Protein AF-A0A7X6Q6Q6-F1 (afdb_monomer)

Solvent-accessible surface area (backbone atoms only — not comparable to full-atom values): 2943 Å² total; per-residue (Å²): 104,47,68,72,93,73,43,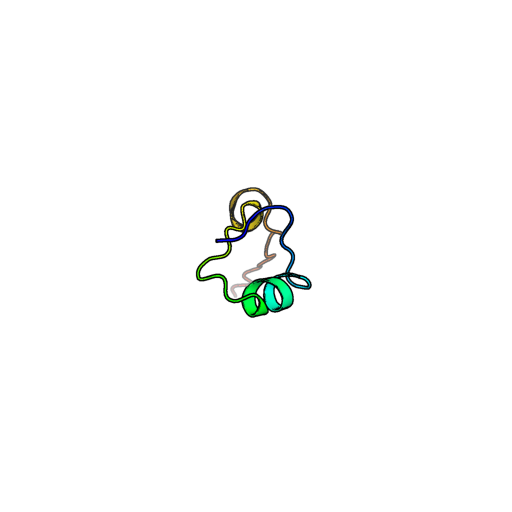85,86,49,45,60,65,55,46,71,73,70,44,90,44,76,55,64,70,51,72,77,81,63,53,82,84,82,88,84,86,85,92,81,134

pLDDT: mean 95.17, std 3.02, range [83.69, 98.12]

Foldseek 3Di:
DEEDPDDPVCVVVVVVVPDPDYDYPCVPVPDDDDDDDDDDD

Radius of gyration: 15.48 Å; Cα contacts (8 Å, |Δi|>4): 25; chains: 1; bounding box: 26×17×46 Å

Sequence (41 aa):
EASGGVTPETAVAIAQQGVNLIAIGWLTHSAPILDIGLDAV

Structure (mmCIF, N/CA/C/O backbone):
data_AF-A0A7X6Q6Q6-F1
#
_entry.id   AF-A0A7X6Q6Q6-F1
#
loop_
_atom_site.group_PDB
_atom_site.id
_atom_site.type_symbol
_atom_site.label_atom_id
_atom_site.label_alt_id
_atom_site.label_comp_id
_atom_site.label_asym_id
_atom_site.label_entity_id
_atom_site.label_seq_id
_atom_site.pdbx_PDB_ins_code
_atom_site.Cartn_x
_atom_site.Cartn_y
_atom_site.Cartn_z
_atom_site.occupancy
_atom_site.B_iso_or_equiv
_atom_site.auth_seq_id
_atom_site.auth_comp_id
_atom_site.auth_asym_id
_atom_site.auth_atom_id
_atom_sit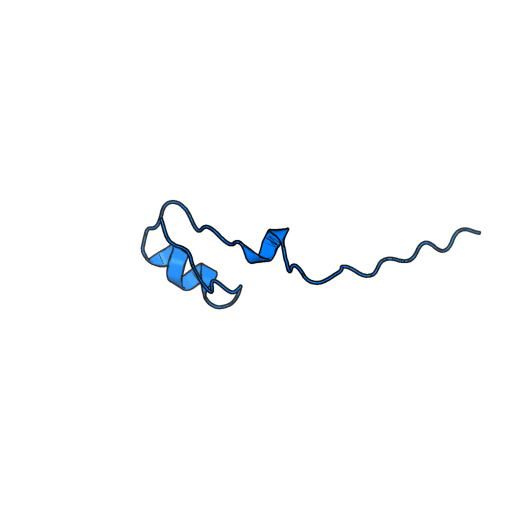e.pdbx_PDB_model_num
ATOM 1 N N . GLU A 1 1 ? -10.519 7.022 11.364 1.00 87.56 1 GLU A N 1
ATOM 2 C CA . GLU A 1 1 ? -9.281 6.762 10.603 1.00 87.56 1 GLU A CA 1
ATOM 3 C C . GLU A 1 1 ? -8.710 5.431 11.068 1.00 87.56 1 GLU A C 1
ATOM 5 O O . GLU A 1 1 ? -8.825 5.144 12.255 1.00 87.56 1 GLU A O 1
ATOM 10 N N . ALA A 1 2 ? -8.164 4.624 10.157 1.00 95.69 2 ALA A N 1
ATOM 11 C CA . ALA A 1 2 ? -7.458 3.378 10.466 1.00 95.69 2 ALA A CA 1
ATOM 12 C C . ALA A 1 2 ? -6.103 3.324 9.741 1.00 95.69 2 ALA A C 1
ATOM 14 O O . ALA A 1 2 ? -5.958 3.881 8.652 1.00 95.69 2 ALA A O 1
ATOM 15 N N . SER A 1 3 ? -5.115 2.652 10.333 1.00 94.38 3 SER A N 1
ATOM 16 C CA . SER A 1 3 ? -3.762 2.523 9.781 1.00 94.38 3 SER A CA 1
ATOM 17 C C . SER A 1 3 ? -3.034 1.291 10.337 1.00 94.38 3 SER A C 1
ATOM 19 O O . SER A 1 3 ? -3.494 0.667 11.292 1.00 94.38 3 SER A O 1
ATOM 21 N N . GLY A 1 4 ? -1.884 0.960 9.736 1.00 91.62 4 GLY A N 1
ATOM 22 C CA . GLY A 1 4 ? -0.989 -0.111 10.188 1.00 91.62 4 GLY A CA 1
ATOM 23 C C . GLY A 1 4 ? -1.330 -1.488 9.610 1.00 91.62 4 GLY A C 1
ATOM 24 O O . GLY A 1 4 ? -2.436 -1.985 9.776 1.00 91.62 4 GLY A O 1
ATOM 25 N N . GLY A 1 5 ? -0.368 -2.113 8.919 1.00 91.06 5 GLY A N 1
ATOM 26 C CA . GLY A 1 5 ? -0.471 -3.510 8.466 1.00 91.06 5 GLY A CA 1
ATOM 27 C C . GLY A 1 5 ? -1.646 -3.841 7.533 1.00 91.06 5 GLY A C 1
ATOM 28 O O . GLY A 1 5 ? -1.966 -5.013 7.376 1.00 91.06 5 GLY A O 1
ATOM 29 N N . VAL A 1 6 ? -2.297 -2.83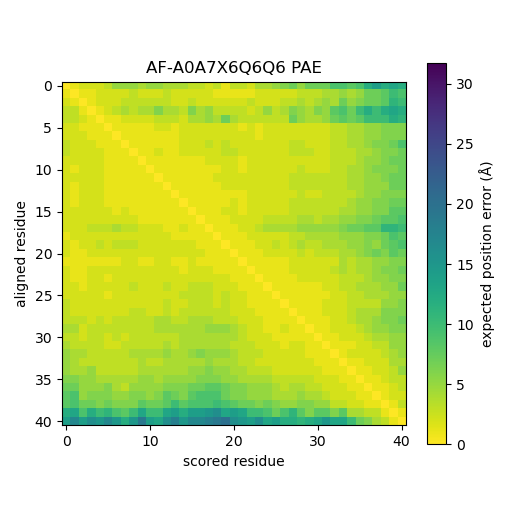9 6.933 1.00 96.31 6 VAL A N 1
ATOM 30 C CA . VAL A 1 6 ? -3.460 -3.031 6.054 1.00 96.31 6 VAL A CA 1
ATOM 31 C C . VAL A 1 6 ? -3.041 -3.756 4.782 1.00 96.31 6 VAL A C 1
ATOM 33 O O . VAL A 1 6 ? -2.102 -3.337 4.111 1.00 96.31 6 VAL A O 1
ATOM 36 N N . THR A 1 7 ? -3.774 -4.796 4.418 1.00 95.12 7 THR A N 1
ATOM 37 C CA . THR A 1 7 ? -3.592 -5.581 3.191 1.00 95.12 7 THR A CA 1
ATOM 38 C C . THR A 1 7 ? -4.868 -5.536 2.342 1.00 95.12 7 THR A C 1
ATOM 40 O O . THR A 1 7 ? -5.924 -5.161 2.863 1.00 95.12 7 THR A O 1
ATOM 43 N N . PRO A 1 8 ? -4.830 -5.927 1.054 1.00 94.44 8 PRO A N 1
ATOM 44 C CA . PRO A 1 8 ? -6.038 -6.013 0.229 1.00 94.44 8 PRO A CA 1
ATOM 45 C C . PRO A 1 8 ? -7.148 -6.872 0.856 1.00 94.44 8 PRO A C 1
ATOM 47 O O . PRO A 1 8 ? -8.322 -6.516 0.781 1.00 94.44 8 PRO A O 1
ATOM 50 N N . GLU A 1 9 ? -6.779 -7.955 1.542 1.00 97.19 9 GLU A N 1
ATOM 51 C CA . GLU A 1 9 ? -7.707 -8.888 2.194 1.00 97.19 9 GLU A CA 1
ATOM 52 C C . GLU A 1 9 ? -8.397 -8.264 3.415 1.00 97.19 9 GLU A C 1
ATOM 54 O O . GLU A 1 9 ? -9.541 -8.593 3.723 1.00 97.19 9 GLU A O 1
ATOM 59 N N . THR A 1 10 ? -7.718 -7.354 4.119 1.00 96.81 10 THR A N 1
ATOM 60 C CA . THR A 1 10 ? -8.224 -6.733 5.356 1.00 96.81 10 THR A CA 1
ATOM 61 C C . THR A 1 10 ? -8.900 -5.383 5.114 1.00 96.81 10 THR A C 1
ATOM 63 O O . THR A 1 10 ? -9.750 -4.973 5.908 1.00 96.81 10 THR A O 1
ATOM 66 N N . ALA A 1 11 ? -8.585 -4.708 4.004 1.00 96.19 11 ALA A N 1
ATOM 67 C CA . ALA A 1 11 ? -9.053 -3.357 3.701 1.00 96.19 11 ALA A CA 1
ATOM 68 C C . ALA A 1 11 ? -10.587 -3.227 3.713 1.00 96.19 11 ALA A C 1
ATOM 70 O O . ALA A 1 11 ? -11.116 -2.264 4.270 1.00 96.19 11 ALA A O 1
ATOM 71 N N . VAL A 1 12 ? -11.311 -4.207 3.158 1.00 96.94 12 VAL A N 1
ATOM 72 C CA . VAL A 1 12 ? -12.785 -4.186 3.109 1.00 96.94 12 VAL A CA 1
ATOM 73 C C . VAL A 1 12 ? -13.390 -4.300 4.507 1.00 96.94 12 VAL A C 1
ATOM 75 O O . VAL A 1 12 ? -14.264 -3.511 4.863 1.00 96.94 12 VAL A O 1
ATOM 78 N N . ALA A 1 13 ? -12.906 -5.244 5.317 1.00 97.50 13 ALA A N 1
ATOM 79 C CA . ALA A 1 13 ? -13.397 -5.436 6.679 1.00 97.50 13 ALA A CA 1
ATOM 80 C C . ALA A 1 13 ? -13.145 -4.193 7.549 1.00 97.50 13 ALA A C 1
ATOM 82 O O . ALA A 1 13 ? -14.011 -3.800 8.325 1.00 97.50 13 ALA A O 1
ATOM 83 N N . ILE A 1 14 ? -11.991 -3.538 7.379 1.00 97.00 14 ILE A N 1
ATOM 84 C CA . ILE A 1 14 ? -11.663 -2.280 8.066 1.00 97.00 14 ILE A CA 1
ATOM 85 C C . ILE A 1 14 ? -12.605 -1.156 7.615 1.00 97.00 14 ILE A C 1
ATOM 87 O O . ILE A 1 14 ? -13.141 -0.435 8.455 1.00 97.00 14 ILE A O 1
ATOM 91 N N . ALA A 1 15 ? -12.863 -1.023 6.310 1.00 96.88 15 ALA A N 1
ATOM 92 C CA . ALA A 1 15 ? -13.769 -0.003 5.778 1.00 96.88 15 ALA A CA 1
ATOM 93 C C . ALA A 1 15 ? -15.204 -0.152 6.320 1.00 96.88 15 ALA A C 1
ATOM 95 O O . ALA A 1 15 ? -15.849 0.839 6.665 1.00 96.88 15 ALA A O 1
ATOM 96 N N . GLN A 1 16 ? -15.687 -1.390 6.465 1.00 98.12 16 GLN A N 1
ATOM 97 C CA . GLN A 1 16 ? -17.021 -1.692 6.998 1.00 98.12 16 GLN A CA 1
ATOM 98 C C . GLN A 1 16 ? -17.218 -1.278 8.465 1.00 98.12 16 GLN A C 1
ATOM 100 O O . GLN A 1 16 ? -18.359 -1.145 8.901 1.00 98.12 16 GLN A O 1
ATOM 105 N N . GLN A 1 17 ? -16.146 -1.011 9.219 1.00 97.00 17 GLN A N 1
ATOM 106 C CA . GLN A 1 17 ? -16.237 -0.493 10.592 1.00 97.00 17 GLN A CA 1
ATOM 107 C C . GLN A 1 17 ? -16.628 0.996 10.654 1.00 97.00 17 GLN A C 1
ATOM 109 O O . GLN A 1 17 ? -16.713 1.565 11.740 1.00 97.00 17 GLN A O 1
ATOM 114 N N . GLY A 1 18 ? -16.874 1.638 9.505 1.00 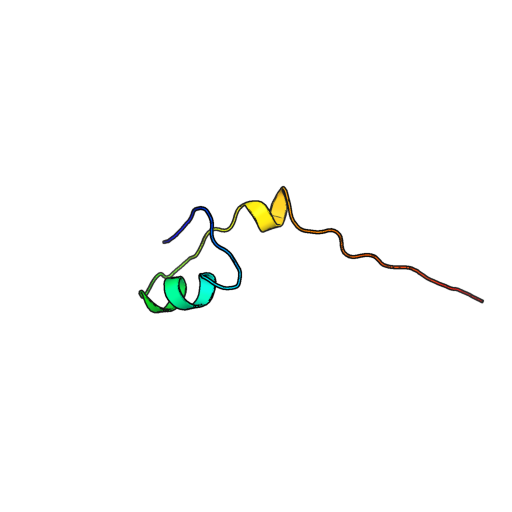97.00 18 GLY A N 1
ATOM 115 C CA . GLY A 1 18 ? -17.344 3.023 9.434 1.00 97.00 18 GLY A CA 1
ATOM 116 C C . GLY A 1 18 ? -16.224 4.059 9.492 1.00 97.00 18 GLY A C 1
ATOM 117 O O . GLY A 1 18 ? -16.464 5.210 9.850 1.00 97.00 18 GLY A O 1
ATOM 118 N N . VAL A 1 19 ? -14.991 3.675 9.150 1.00 97.12 19 VAL A N 1
ATOM 119 C CA . VAL A 1 19 ? -13.874 4.621 9.071 1.00 97.12 19 VAL A CA 1
ATOM 120 C C . VAL A 1 19 ? -13.967 5.475 7.807 1.00 97.12 19 VAL A C 1
ATOM 122 O O . VAL A 1 19 ? -14.189 4.977 6.710 1.00 97.12 19 VAL A O 1
ATOM 125 N N . ASN A 1 20 ? -13.728 6.777 7.948 1.00 97.38 20 ASN A N 1
ATOM 126 C CA . ASN A 1 20 ? -13.743 7.713 6.818 1.00 97.38 20 ASN A CA 1
ATOM 127 C C . ASN A 1 20 ? -12.464 7.671 5.964 1.00 97.38 20 ASN A C 1
ATOM 129 O O . ASN A 1 20 ? -12.453 8.198 4.856 1.00 97.38 20 ASN A O 1
ATOM 133 N N . LEU A 1 21 ? -11.376 7.108 6.497 1.00 97.38 21 LEU A N 1
ATOM 134 C CA . LEU A 1 21 ? -10.061 7.078 5.860 1.00 97.38 21 LEU A CA 1
ATOM 135 C C . LEU A 1 21 ? -9.259 5.867 6.345 1.00 97.38 21 LEU A C 1
ATOM 137 O O . LEU A 1 21 ? -9.291 5.547 7.540 1.00 97.38 21 LEU A O 1
ATOM 141 N N . ILE A 1 22 ? -8.508 5.256 5.424 1.00 97.44 22 ILE A N 1
ATOM 142 C CA . ILE A 1 22 ? -7.517 4.211 5.695 1.00 97.44 22 ILE A CA 1
ATOM 143 C C . ILE A 1 22 ? -6.162 4.673 5.149 1.00 97.44 22 ILE A C 1
ATOM 145 O O . ILE A 1 22 ? -6.029 4.917 3.951 1.00 97.44 22 ILE A O 1
ATOM 1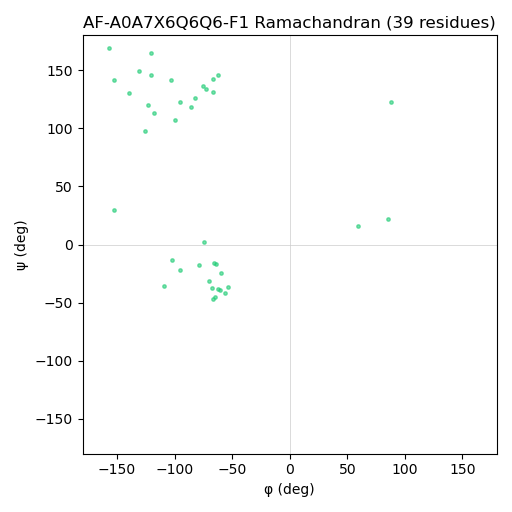49 N N . ALA A 1 23 ? -5.156 4.782 6.016 1.00 96.81 23 ALA A N 1
ATOM 150 C CA . ALA A 1 23 ? -3.795 5.147 5.633 1.00 96.81 23 ALA A CA 1
ATOM 151 C C . ALA A 1 23 ? -2.932 3.891 5.420 1.00 96.81 23 ALA A C 1
ATOM 153 O O . ALA A 1 23 ? -2.767 3.075 6.331 1.00 96.81 23 ALA A O 1
ATOM 154 N N . ILE A 1 24 ? -2.358 3.744 4.219 1.00 96.88 24 ILE A N 1
ATOM 155 C CA . ILE A 1 24 ? -1.600 2.553 3.801 1.00 96.88 24 ILE A CA 1
ATOM 156 C C . ILE A 1 24 ? -0.202 2.965 3.320 1.00 96.88 24 ILE A C 1
ATOM 158 O O . ILE A 1 24 ? -0.021 3.378 2.178 1.00 96.88 24 ILE A O 1
ATOM 162 N N . GLY A 1 25 ? 0.797 2.852 4.200 1.00 95.38 25 GLY A N 1
ATOM 163 C CA . GLY A 1 25 ? 2.165 3.315 3.920 1.00 95.38 25 GLY A CA 1
ATOM 164 C C . GLY A 1 25 ? 2.899 2.514 2.842 1.00 95.38 25 GLY A C 1
ATOM 165 O O . GLY A 1 25 ? 3.595 3.094 2.011 1.00 95.38 25 GLY A O 1
ATOM 166 N N . TRP A 1 26 ? 2.706 1.191 2.790 1.00 95.56 26 TRP A N 1
ATOM 167 C CA . TRP A 1 26 ? 3.462 0.340 1.863 1.00 95.56 26 TRP A CA 1
ATOM 168 C C . TRP A 1 26 ? 3.147 0.613 0.388 1.00 95.56 26 TRP A C 1
ATOM 170 O O . TRP A 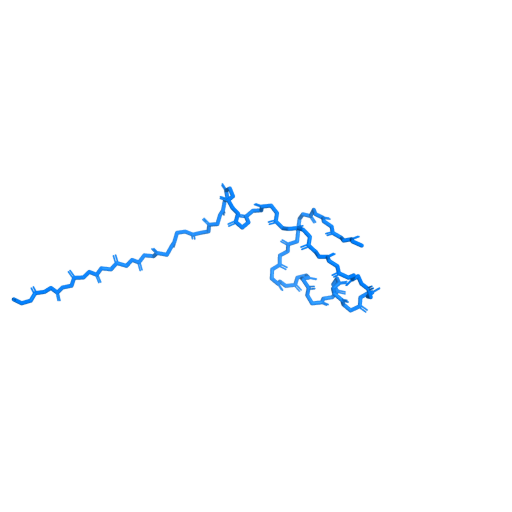1 26 ? 3.960 0.257 -0.459 1.00 95.56 26 TRP A O 1
ATOM 180 N N . LEU A 1 27 ? 2.047 1.313 0.076 1.00 95.19 27 LEU A N 1
ATOM 181 C CA . LEU A 1 27 ? 1.722 1.754 -1.285 1.00 95.19 27 LEU A CA 1
ATOM 182 C C . LEU A 1 27 ? 2.787 2.677 -1.892 1.00 95.19 27 LEU A C 1
ATOM 184 O O . LEU A 1 27 ? 2.884 2.756 -3.112 1.00 95.19 27 LEU A O 1
ATOM 188 N N . THR A 1 28 ? 3.573 3.382 -1.072 1.00 95.19 28 THR A N 1
ATOM 189 C CA . THR A 1 28 ? 4.589 4.325 -1.564 1.00 95.19 28 THR A CA 1
ATOM 190 C C . THR A 1 28 ? 6.018 3.839 -1.359 1.00 95.19 28 THR A C 1
ATOM 192 O O . THR A 1 28 ? 6.858 4.083 -2.218 1.00 95.19 28 THR A O 1
ATOM 195 N N . HIS A 1 29 ? 6.320 3.145 -0.258 1.00 95.69 29 HIS A N 1
ATOM 196 C CA . HIS A 1 29 ? 7.699 2.752 0.066 1.00 95.69 29 HIS A CA 1
ATOM 197 C C . HIS A 1 29 ? 8.037 1.285 -0.239 1.00 95.69 29 HIS A C 1
ATOM 199 O O . HIS A 1 29 ? 9.205 0.901 -0.172 1.00 95.69 29 HIS A O 1
ATOM 205 N N . SER A 1 30 ? 7.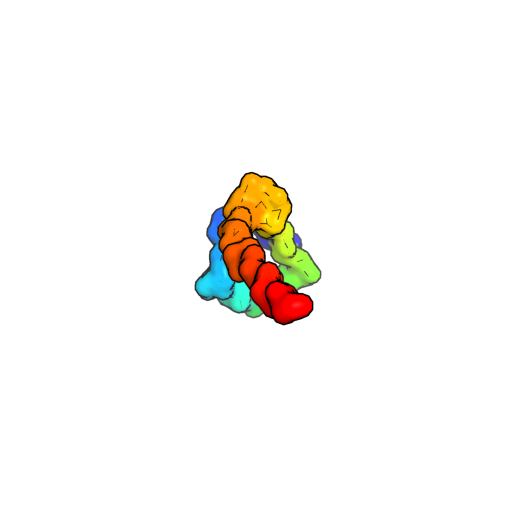047 0.429 -0.506 1.00 95.12 30 SER A N 1
ATOM 206 C CA . SER A 1 30 ? 7.270 -1.014 -0.703 1.00 95.12 30 SER A CA 1
ATOM 207 C C . SER A 1 30 ? 6.222 -1.665 -1.609 1.00 95.12 30 SER A C 1
ATOM 209 O O . SER A 1 30 ? 5.910 -2.844 -1.445 1.00 95.12 30 SER A O 1
ATOM 211 N N . ALA A 1 31 ? 5.659 -0.910 -2.554 1.00 95.44 31 ALA A N 1
ATOM 212 C CA . ALA A 1 31 ? 4.741 -1.468 -3.535 1.00 95.44 31 AL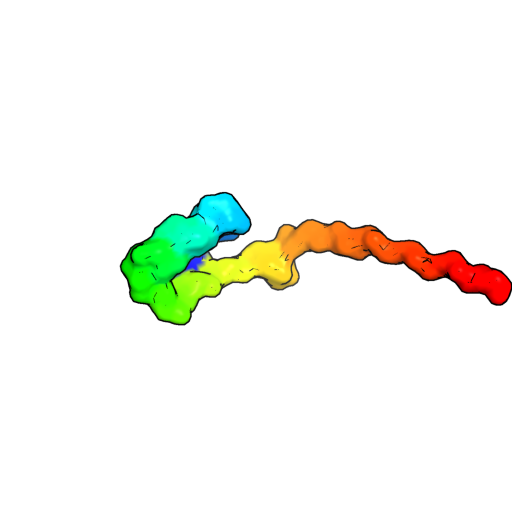A A CA 1
ATOM 213 C C . ALA A 1 31 ? 5.491 -2.444 -4.462 1.00 95.44 31 ALA A C 1
ATOM 215 O 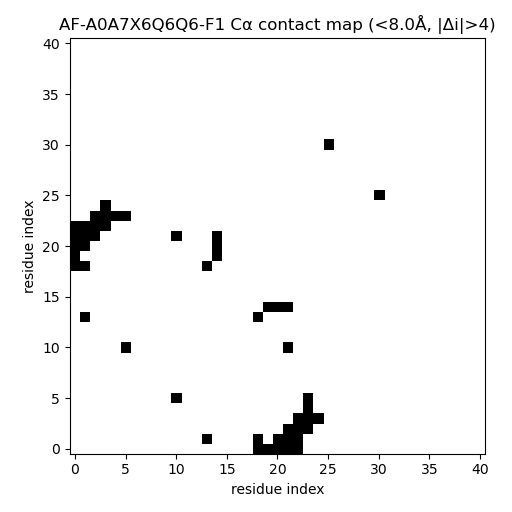O . ALA A 1 31 ? 6.646 -2.180 -4.812 1.00 95.44 31 ALA A O 1
ATOM 216 N N . PRO A 1 32 ? 4.866 -3.566 -4.866 1.00 95.06 32 PRO A N 1
ATOM 217 C CA . PRO A 1 32 ? 5.469 -4.473 -5.832 1.00 95.06 32 PRO A CA 1
ATOM 218 C C . PRO A 1 32 ? 5.671 -3.767 -7.178 1.00 95.06 32 PRO A C 1
ATOM 220 O O . PRO A 1 32 ? 4.869 -2.926 -7.586 1.00 95.06 32 PRO A O 1
ATOM 223 N N . ILE A 1 33 ? 6.752 -4.124 -7.869 1.00 96.12 33 ILE A N 1
ATOM 224 C CA . ILE A 1 33 ? 7.089 -3.562 -9.179 1.00 96.12 33 ILE A CA 1
ATOM 225 C C . ILE A 1 33 ? 6.118 -4.122 -10.221 1.00 96.12 33 ILE A C 1
ATOM 227 O O . ILE A 1 33 ? 5.878 -5.329 -10.263 1.00 96.12 33 ILE A O 1
ATOM 231 N N . LEU A 1 34 ? 5.587 -3.247 -11.076 1.00 96.44 34 LEU A N 1
ATOM 232 C CA . LEU A 1 34 ? 4.890 -3.654 -12.290 1.00 96.44 34 LEU A CA 1
ATOM 233 C C . LEU A 1 34 ? 5.918 -3.841 -13.406 1.00 96.44 34 LEU A C 1
ATOM 235 O O . LEU A 1 34 ? 6.607 -2.892 -13.776 1.00 96.44 34 LEU A O 1
ATOM 239 N N . ASP A 1 35 ? 6.016 -5.059 -13.922 1.00 96.44 35 ASP A N 1
ATOM 240 C CA . ASP A 1 35 ? 6.914 -5.390 -15.025 1.00 96.44 35 ASP A CA 1
ATOM 241 C C . ASP A 1 35 ? 6.272 -5.021 -16.375 1.00 96.44 35 ASP A C 1
ATOM 243 O O . ASP A 1 35 ? 5.133 -5.409 -16.648 1.00 96.44 35 ASP A O 1
ATOM 247 N N . ILE A 1 36 ? 6.971 -4.231 -17.197 1.00 96.25 36 ILE A N 1
ATOM 248 C CA . ILE A 1 36 ? 6.479 -3.712 -18.485 1.00 96.25 36 ILE A CA 1
ATOM 249 C C . ILE A 1 36 ? 7.605 -3.772 -19.525 1.00 96.25 36 ILE A C 1
ATOM 251 O O . ILE A 1 36 ? 8.689 -3.238 -19.296 1.00 96.25 36 ILE A O 1
ATOM 255 N N . GLY A 1 37 ? 7.312 -4.337 -20.703 1.00 95.00 37 GLY A N 1
ATOM 256 C CA . GLY A 1 37 ? 8.183 -4.324 -21.884 1.00 95.00 37 GLY A CA 1
ATOM 257 C C . GLY A 1 37 ? 7.513 -3.655 -23.088 1.00 95.00 37 GLY A C 1
ATOM 258 O O . GLY A 1 37 ? 6.299 -3.759 -23.262 1.00 95.00 37 GLY A O 1
ATOM 259 N N . LEU A 1 38 ? 8.302 -2.959 -23.914 1.00 96.44 38 LEU A N 1
ATOM 260 C CA . LEU A 1 38 ? 7.866 -2.366 -25.182 1.00 96.44 38 LEU A CA 1
ATOM 261 C C . LEU A 1 38 ? 8.651 -2.997 -26.335 1.00 96.44 38 LEU A C 1
ATOM 263 O O . LEU A 1 38 ? 9.842 -2.726 -26.478 1.00 96.44 38 LEU A O 1
ATOM 267 N N . ASP A 1 39 ? 7.961 -3.755 -27.183 1.00 92.50 39 ASP A N 1
ATOM 268 C CA . ASP A 1 39 ? 8.505 -4.266 -28.442 1.00 92.50 39 ASP A CA 1
ATOM 269 C C . ASP A 1 39 ? 8.025 -3.381 -29.598 1.00 92.50 39 ASP A C 1
ATOM 271 O O . ASP A 1 39 ? 6.851 -3.397 -29.974 1.00 92.50 39 ASP A O 1
ATOM 275 N N . ALA A 1 40 ? 8.935 -2.573 -30.142 1.00 86.56 40 ALA A N 1
ATOM 276 C CA . ALA A 1 40 ? 8.693 -1.750 -31.325 1.00 86.56 40 ALA A CA 1
ATOM 277 C C . ALA A 1 40 ? 9.360 -2.380 -32.559 1.00 86.56 40 ALA A C 1
ATOM 279 O O . ALA A 1 40 ? 10.452 -2.940 -32.452 1.00 86.56 40 ALA A O 1
ATOM 280 N N . VAL A 1 41 ? 8.679 -2.294 -33.708 1.00 83.69 41 VAL A N 1
ATOM 281 C CA . VAL A 1 41 ? 9.121 -2.825 -35.014 1.00 83.69 41 VAL A CA 1
ATOM 282 C C . VAL A 1 41 ? 9.990 -1.850 -35.793 1.00 83.69 41 VAL A C 1
ATOM 284 O O . VAL A 1 41 ? 9.737 -0.627 -35.699 1.00 83.69 41 VAL A O 1
#

Mean predicted aligned error: 3.42 Å

Nearest PDB structures (foldseek):
  5gxf-assembly1_B  TM=5.804E-01  e=7.447E+00  Ruegeria pomeroyi DSS-3

Secondary structure (DSSP, 8-state):
-EESS--HHHHHHHHHTT-S-EE-THHHHSPPPPP------